Protein AF-A0A811Q1A0-F1 (afdb_monomer_lite)

Secondary structure (DSSP, 8-state):
---TT-EEEEEEEEEEEEEEEEETTEEEEEEEEEEEEEEEE-TT--THHHHHHHHH--HHHHHHHTTT--SHHHHHHHHHHHHHHHHHT-SSGGGSPPHHHHHHHHTTPPP-

InterPro domains:
  IPR011009 Protein kinase-like domain superfamily [SSF56112] (2-55)

Structure (mmCIF, N/CA/C/O backbone):
data_AF-A0A811Q1A0-F1
#
_entry.id   AF-A0A811Q1A0-F1
#
loop_
_atom_site.group_PDB
_atom_site.id
_atom_site.type_symbol
_atom_site.label_atom_id
_atom_site.label_alt_id
_atom_site.label_comp_id
_atom_site.label_asym_id
_atom_site.label_entity_id
_atom_site.label_seq_id
_atom_site.pdbx_PDB_ins_code
_atom_site.Cartn_x
_atom_site.Cartn_y
_atom_site.Cartn_z
_atom_site.occupancy
_atom_site.B_iso_or_equiv
_atom_site.auth_seq_id
_atom_site.auth_comp_id
_atom_site.auth_asym_id
_atom_site.auth_atom_id
_atom_site.pdbx_PDB_model_num
ATOM 1 N N . MET A 1 1 ? -10.876 -6.154 13.889 1.00 49.44 1 MET A N 1
ATOM 2 C 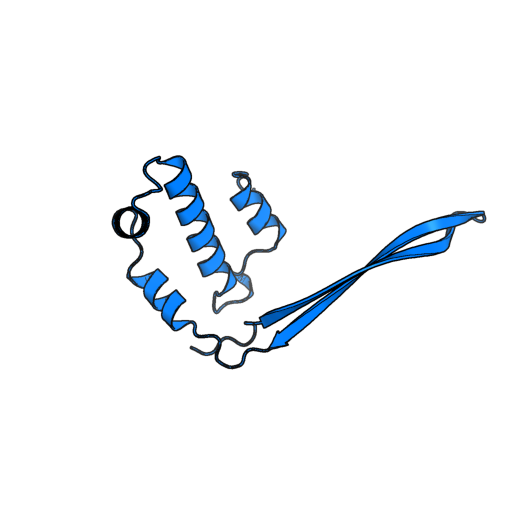CA . MET A 1 1 ? -11.517 -6.450 12.578 1.00 49.44 1 MET A CA 1
ATOM 3 C C . MET A 1 1 ? -10.791 -7.628 11.924 1.00 49.44 1 MET A C 1
ATOM 5 O O . MET A 1 1 ? -9.570 -7.613 11.930 1.00 49.44 1 MET A O 1
ATOM 9 N N . GLN A 1 2 ? -11.495 -8.633 11.384 1.00 52.38 2 GLN A N 1
ATOM 10 C CA . GLN A 1 2 ? -10.904 -9.719 10.575 1.00 52.38 2 GLN A CA 1
ATOM 11 C C . GLN A 1 2 ? -10.980 -9.334 9.091 1.00 52.38 2 GLN A C 1
ATOM 13 O O . GLN A 1 2 ? -12.069 -9.054 8.595 1.00 52.38 2 GLN A O 1
ATOM 18 N N . HIS A 1 3 ? -9.854 -9.305 8.379 1.00 56.78 3 HIS A N 1
ATOM 19 C CA . HIS A 1 3 ? -9.817 -8.926 6.963 1.00 56.78 3 HIS A CA 1
ATOM 20 C C . HIS A 1 3 ? -9.532 -10.146 6.086 1.00 56.78 3 HIS A C 1
ATOM 22 O O . HIS A 1 3 ? -8.492 -10.785 6.221 1.00 56.78 3 HIS A O 1
ATOM 28 N N . GLN A 1 4 ? -10.456 -10.455 5.172 1.00 54.88 4 GLN A N 1
ATOM 29 C CA . GLN A 1 4 ? -10.482 -11.700 4.385 1.00 54.88 4 GLN A CA 1
ATOM 30 C C . GLN A 1 4 ? -9.361 -11.848 3.341 1.00 54.88 4 GLN A C 1
ATOM 32 O O . GLN A 1 4 ? -9.312 -12.845 2.637 1.00 54.88 4 GLN A O 1
ATOM 37 N N . ASN A 1 5 ? -8.455 -10.876 3.232 1.00 61.06 5 ASN A N 1
ATOM 38 C CA . ASN A 1 5 ? -7.412 -10.861 2.200 1.00 61.06 5 ASN A CA 1
ATOM 39 C C . ASN A 1 5 ? -5.994 -10.753 2.776 1.00 61.06 5 ASN A C 1
ATOM 41 O O . ASN A 1 5 ? -5.077 -10.339 2.072 1.00 61.06 5 ASN A O 1
ATOM 45 N N . ILE A 1 6 ? -5.803 -11.072 4.061 1.00 67.00 6 ILE A N 1
ATOM 46 C CA . ILE A 1 6 ? -4.457 -11.163 4.634 1.00 67.00 6 ILE A CA 1
ATOM 47 C C . ILE A 1 6 ? -3.915 -12.558 4.335 1.00 67.00 6 ILE A C 1
ATOM 49 O O . ILE A 1 6 ? -4.401 -13.565 4.854 1.00 67.00 6 ILE A O 1
ATOM 53 N N . VAL A 1 7 ? -2.904 -12.595 3.478 1.00 71.56 7 VAL A N 1
ATOM 54 C CA . VAL A 1 7 ? -2.219 -13.818 3.075 1.00 71.56 7 VAL A CA 1
ATOM 55 C C . VAL A 1 7 ? -0.740 -13.723 3.425 1.00 71.56 7 VAL A C 1
ATOM 57 O O . VAL A 1 7 ? -0.130 -12.659 3.315 1.00 71.56 7 VAL A O 1
ATOM 60 N N . ARG A 1 8 ? -0.153 -14.837 3.857 1.00 70.00 8 ARG A N 1
ATOM 61 C CA . ARG A 1 8 ? 1.283 -14.962 4.116 1.00 70.00 8 ARG A CA 1
ATOM 62 C C . ARG A 1 8 ? 1.924 -15.687 2.943 1.00 70.00 8 ARG A C 1
ATOM 64 O O . ARG A 1 8 ? 1.511 -16.797 2.622 1.00 70.00 8 ARG A O 1
ATOM 71 N N . LEU A 1 9 ? 2.927 -15.083 2.304 1.00 80.19 9 LEU A N 1
ATOM 72 C CA . LEU A 1 9 ? 3.711 -15.771 1.276 1.00 80.19 9 LEU A CA 1
ATOM 73 C C . LEU A 1 9 ? 4.519 -16.889 1.945 1.00 80.19 9 LEU A C 1
ATOM 75 O O . LEU A 1 9 ? 5.358 -16.624 2.804 1.00 80.19 9 LEU A O 1
ATOM 79 N N . LEU A 1 10 ? 4.242 -18.131 1.566 1.00 83.50 10 LEU A N 1
ATOM 80 C CA . LEU A 1 10 ? 4.948 -19.313 2.053 1.00 83.50 10 LEU A CA 1
ATOM 81 C C . LEU A 1 10 ? 6.098 -19.717 1.133 1.00 83.50 10 LEU A C 1
ATOM 83 O O . LEU A 1 10 ? 7.079 -20.294 1.594 1.00 83.50 10 LEU A O 1
ATOM 87 N N . GLY A 1 11 ? 5.977 -19.435 -0.162 1.00 83.12 11 GLY A N 1
ATOM 88 C CA . GLY A 1 11 ? 6.984 -19.830 -1.133 1.00 83.12 11 GLY A CA 1
ATOM 89 C C . GLY A 1 11 ? 6.789 -19.178 -2.491 1.00 83.12 11 GLY A C 1
ATOM 90 O O . GLY A 1 11 ? 5.694 -18.749 -2.856 1.00 83.12 11 GLY A O 1
ATOM 91 N N . TYR A 1 12 ? 7.886 -19.125 -3.235 1.00 89.62 12 TYR A N 1
ATOM 92 C CA . TYR A 1 12 ? 7.962 -18.613 -4.593 1.00 89.62 12 TYR A CA 1
ATOM 93 C C . TYR A 1 12 ? 8.671 -19.655 -5.450 1.00 89.62 12 TYR A C 1
ATOM 95 O O . TYR A 1 12 ? 9.775 -20.088 -5.117 1.00 89.62 12 TYR A O 1
ATOM 103 N N . CYS A 1 13 ? 8.023 -20.067 -6.533 1.00 85.69 13 CYS A N 1
ATOM 104 C CA . CYS A 1 13 ? 8.620 -20.907 -7.558 1.00 85.69 13 CYS A CA 1
ATOM 105 C C . CYS A 1 13 ? 8.736 -20.083 -8.839 1.00 85.69 13 CYS A C 1
ATOM 107 O O . CYS A 1 13 ? 7.770 -19.439 -9.249 1.00 85.69 13 CYS A O 1
ATOM 109 N N . HIS A 1 14 ? 9.921 -20.103 -9.440 1.00 90.06 14 HIS A N 1
ATOM 110 C CA . HIS A 1 14 ? 10.221 -19.412 -10.685 1.00 90.06 14 HIS A CA 1
ATOM 111 C C . HIS A 1 14 ? 10.989 -20.353 -11.590 1.00 90.06 14 HIS A C 1
ATOM 113 O O . HIS A 1 14 ? 12.177 -20.609 -11.367 1.00 90.06 14 HIS A O 1
ATOM 119 N N . GLU A 1 15 ? 10.303 -20.864 -12.603 1.00 87.38 15 GLU A N 1
ATOM 120 C CA . GLU A 1 15 ? 10.876 -21.827 -13.527 1.00 87.38 15 GLU A CA 1
ATOM 121 C C . GLU A 1 15 ? 10.841 -21.272 -14.956 1.00 87.38 15 GLU A C 1
ATOM 123 O O . GLU A 1 15 ? 9.774 -21.166 -15.568 1.00 87.38 15 GLU A O 1
ATOM 128 N N . PRO A 1 16 ? 12.003 -20.876 -15.505 1.00 87.50 16 PRO A N 1
ATOM 129 C CA . PRO A 1 16 ? 12.109 -20.546 -16.914 1.00 87.50 16 PRO A CA 1
ATOM 130 C C . PRO A 1 16 ? 12.080 -21.834 -17.748 1.00 87.50 16 PRO A C 1
ATOM 132 O O . PRO A 1 16 ? 12.896 -22.737 -17.560 1.00 87.50 16 PRO A O 1
ATOM 135 N N . GLN A 1 17 ? 11.158 -21.904 -18.702 1.00 88.69 17 GLN A N 1
ATOM 136 C CA . GLN A 1 17 ? 10.981 -23.028 -19.616 1.00 88.69 17 GLN A CA 1
ATOM 137 C C . GLN A 1 17 ? 11.158 -22.577 -21.064 1.00 88.69 17 GLN A C 1
ATOM 139 O O . GLN A 1 17 ? 10.650 -21.537 -21.471 1.00 88.69 17 GLN A O 1
ATOM 144 N N . LYS A 1 18 ? 11.806 -23.399 -21.889 1.00 92.69 18 LYS A N 1
ATOM 145 C CA . LYS A 1 18 ? 11.866 -23.168 -23.338 1.00 92.69 18 LYS A CA 1
ATOM 146 C C . LYS A 1 18 ? 10.639 -23.774 -24.003 1.00 92.69 18 LYS A C 1
ATOM 148 O O . LYS A 1 18 ? 10.466 -24.991 -23.961 1.00 92.69 18 LYS A O 1
ATOM 153 N N . LYS A 1 19 ? 9.808 -22.950 -24.642 1.00 92.44 19 LYS A N 1
ATOM 154 C CA . LYS A 1 19 ? 8.644 -23.408 -25.417 1.00 92.44 19 LYS A CA 1
ATOM 155 C C . LYS A 1 19 ? 8.824 -23.078 -26.894 1.00 92.44 19 LYS A C 1
ATOM 157 O O . LYS A 1 19 ? 9.337 -22.020 -27.249 1.00 92.44 19 LYS A O 1
ATOM 162 N N . VAL A 1 20 ? 8.399 -23.998 -27.756 1.00 94.75 20 VAL A N 1
ATOM 163 C CA . VAL A 1 20 ? 8.285 -23.750 -29.197 1.00 94.75 20 VAL A CA 1
ATOM 164 C C . VAL A 1 20 ? 6.905 -23.156 -29.450 1.00 94.75 20 VAL A C 1
ATOM 166 O O . VAL A 1 20 ? 5.904 -23.794 -29.130 1.00 94.75 20 VAL A O 1
ATOM 169 N N . ILE A 1 21 ? 6.847 -21.951 -30.012 1.00 93.75 21 ILE A N 1
ATOM 170 C CA . ILE A 1 21 ? 5.589 -21.283 -30.366 1.00 93.75 21 ILE A CA 1
ATOM 171 C C . ILE A 1 21 ? 5.557 -20.965 -31.860 1.00 93.75 21 ILE A C 1
ATOM 173 O O . ILE A 1 21 ? 6.593 -20.684 -32.466 1.00 93.75 21 ILE A O 1
ATOM 177 N N . GLU A 1 22 ? 4.369 -21.012 -32.461 1.00 95.62 22 GLU A N 1
ATOM 178 C CA . GLU A 1 22 ? 4.171 -20.547 -33.832 1.00 95.62 22 GLU A CA 1
ATOM 179 C C . GLU A 1 22 ? 3.970 -19.026 -33.841 1.00 95.62 22 GLU A C 1
ATOM 181 O O . GLU A 1 22 ? 3.108 -18.490 -33.143 1.00 95.62 22 GLU A O 1
ATOM 186 N N . HIS A 1 23 ? 4.755 -18.325 -34.653 1.00 91.62 23 HIS A N 1
ATOM 187 C CA . HIS A 1 23 ? 4.605 -16.902 -34.901 1.00 91.62 23 HIS A CA 1
ATOM 188 C C . HIS A 1 23 ? 4.744 -16.620 -36.399 1.00 91.62 23 HIS A C 1
ATOM 190 O O . HIS A 1 23 ? 5.825 -16.748 -36.979 1.00 91.62 23 HIS A O 1
ATOM 196 N N . SER A 1 24 ? 3.639 -16.217 -37.034 1.00 91.12 24 SER A N 1
ATOM 197 C CA . SER A 1 24 ? 3.580 -15.913 -38.473 1.00 91.12 24 SER A CA 1
ATOM 198 C C . SER A 1 24 ? 4.045 -17.081 -39.363 1.00 91.12 24 SER A C 1
ATOM 200 O O . SER A 1 24 ? 4.886 -16.895 -40.245 1.00 91.12 24 SER A O 1
ATOM 202 N N . GLY A 1 25 ? 3.559 -18.300 -39.092 1.00 92.94 25 GLY A N 1
ATOM 203 C CA . GLY A 1 25 ? 3.908 -19.508 -39.852 1.00 92.94 25 GLY A CA 1
ATOM 204 C C . GLY A 1 25 ? 5.332 -20.033 -39.630 1.00 92.94 25 GLY A C 1
ATOM 205 O O . GLY A 1 25 ? 5.768 -20.942 -40.334 1.00 92.94 25 GLY A O 1
ATOM 206 N N . ARG A 1 26 ? 6.083 -19.469 -38.673 1.00 93.06 26 ARG A N 1
ATOM 207 C CA . ARG A 1 26 ? 7.418 -19.937 -38.270 1.00 93.06 26 ARG A CA 1
ATOM 208 C C . ARG A 1 26 ? 7.400 -20.403 -36.820 1.00 93.06 26 ARG A C 1
ATOM 210 O O . ARG A 1 26 ? 6.785 -19.759 -35.976 1.00 93.06 26 ARG A O 1
ATOM 217 N N . TYR A 1 27 ? 8.123 -21.479 -36.524 1.00 95.38 27 TYR A N 1
ATOM 218 C CA . TYR A 1 27 ? 8.312 -21.961 -35.157 1.00 95.38 27 TYR A CA 1
ATOM 219 C C . TYR A 1 27 ? 9.558 -21.324 -34.541 1.00 95.38 27 TYR A C 1
ATOM 221 O O . TYR A 1 27 ? 10.653 -21.441 -35.093 1.00 95.38 27 TYR A O 1
ATOM 229 N N . ILE A 1 28 ? 9.389 -20.648 -33.406 1.00 95.31 28 ILE A N 1
ATOM 230 C CA . ILE A 1 28 ? 10.473 -20.010 -32.650 1.00 95.31 28 ILE A CA 1
ATOM 231 C C . ILE A 1 28 ? 10.544 -20.589 -31.237 1.00 95.31 28 ILE A C 1
ATOM 233 O O . ILE A 1 28 ? 9.522 -20.954 -30.658 1.00 95.31 28 ILE A O 1
ATOM 237 N N . ILE A 1 29 ? 11.755 -20.679 -30.686 1.00 94.19 29 ILE A N 1
ATOM 238 C CA . ILE A 1 29 ? 11.978 -21.064 -29.288 1.00 94.19 29 ILE A CA 1
ATOM 239 C C . ILE A 1 29 ? 11.970 -19.787 -28.457 1.00 94.19 29 ILE A C 1
ATOM 241 O O . ILE A 1 29 ? 12.748 -18.873 -28.732 1.00 94.19 29 ILE A O 1
ATOM 245 N N . VAL A 1 30 ? 11.110 -19.737 -27.448 1.00 93.44 30 VAL A N 1
ATOM 246 C CA . VAL A 1 30 ? 11.028 -18.625 -26.501 1.00 93.44 30 VAL A CA 1
ATOM 247 C C . VAL A 1 30 ? 11.221 -19.132 -25.079 1.00 93.44 30 VAL A C 1
ATOM 249 O O . VAL A 1 30 ? 10.772 -20.229 -24.737 1.00 93.44 30 VAL A O 1
ATOM 252 N N . ASP A 1 31 ? 11.879 -18.325 -24.254 1.00 92.25 31 ASP A N 1
ATOM 253 C CA . ASP A 1 31 ? 11.916 -18.539 -22.813 1.00 92.25 31 ASP A CA 1
ATOM 254 C C . ASP A 1 31 ? 10.601 -18.014 -22.221 1.00 92.25 31 ASP A C 1
ATOM 256 O O . ASP A 1 31 ? 10.303 -16.819 -22.265 1.00 92.25 31 ASP A O 1
ATOM 260 N N . VAL A 1 32 ? 9.783 -18.925 -21.708 1.00 88.50 32 VAL A N 1
ATOM 261 C CA . VAL A 1 32 ? 8.549 -18.629 -20.983 1.00 88.50 32 VAL A CA 1
ATOM 262 C C . VAL A 1 32 ? 8.837 -18.790 -19.505 1.00 88.50 32 VAL A C 1
ATOM 264 O O . VAL A 1 32 ? 9.276 -19.847 -19.061 1.00 88.50 32 VAL A O 1
ATOM 267 N N . VAL A 1 33 ? 8.583 -17.738 -18.739 1.00 88.31 33 VAL A N 1
ATOM 268 C CA . VAL A 1 33 ? 8.704 -17.780 -17.285 1.00 88.31 33 VAL A CA 1
ATOM 269 C C . VAL A 1 33 ? 7.344 -18.131 -16.702 1.00 88.31 33 VAL A C 1
ATOM 271 O O . VAL A 1 33 ? 6.384 -17.377 -16.873 1.00 88.31 33 VAL A O 1
ATOM 274 N N . GLU A 1 34 ? 7.266 -19.262 -16.008 1.00 84.38 34 GLU A N 1
ATOM 275 C CA . GLU A 1 34 ? 6.121 -19.595 -15.165 1.00 84.38 34 GLU A CA 1
ATOM 276 C C . GLU A 1 34 ? 6.494 -19.328 -13.704 1.00 84.38 34 GLU A C 1
ATOM 278 O O . GLU A 1 34 ? 7.447 -19.896 -13.163 1.00 84.38 34 GLU A O 1
ATOM 283 N N . SER A 1 35 ? 5.741 -18.427 -13.074 1.00 88.31 35 SER A N 1
ATOM 284 C CA . SER A 1 35 ? 5.920 -18.060 -11.671 1.00 88.31 35 SER A CA 1
ATOM 285 C C . SER A 1 35 ? 4.695 -18.489 -10.876 1.00 88.31 35 SER A C 1
ATOM 287 O O . SER A 1 35 ? 3.578 -18.067 -11.175 1.00 88.31 35 SER A O 1
ATOM 289 N N . MET A 1 36 ? 4.906 -19.298 -9.839 1.00 85.19 36 MET A N 1
ATOM 290 C CA . MET A 1 36 ? 3.869 -19.670 -8.878 1.00 85.19 36 MET A CA 1
ATOM 291 C C . MET A 1 36 ? 4.169 -19.043 -7.521 1.00 85.19 36 MET A C 1
ATOM 293 O O . MET A 1 36 ? 5.273 -19.161 -6.983 1.00 85.19 36 MET A O 1
ATOM 297 N N . LEU A 1 37 ? 3.157 -18.391 -6.956 1.00 86.19 37 LEU A N 1
ATOM 298 C CA . LEU A 1 37 ? 3.199 -17.826 -5.615 1.00 86.19 37 LEU A CA 1
ATOM 299 C C . LEU A 1 37 ? 2.325 -18.692 -4.710 1.00 86.19 37 LEU A C 1
ATOM 301 O O . LEU A 1 37 ? 1.135 -18.870 -4.971 1.00 86.19 37 LEU A O 1
ATOM 305 N N . TYR A 1 38 ? 2.931 -19.254 -3.666 1.00 84.38 38 TYR A N 1
ATOM 306 C CA . TYR A 1 38 ? 2.238 -20.095 -2.699 1.00 84.38 38 TYR A CA 1
ATOM 307 C C . TYR A 1 38 ? 1.933 -19.278 -1.448 1.00 84.38 38 TYR A C 1
ATOM 309 O O . TYR A 1 38 ? 2.845 -18.799 -0.769 1.00 84.38 38 TYR A O 1
ATOM 317 N N . TYR A 1 39 ? 0.646 -19.112 -1.153 1.00 83.25 39 TYR A N 1
ATOM 318 C CA . TYR A 1 39 ? 0.164 -18.301 -0.044 1.00 83.25 39 TYR A CA 1
ATOM 319 C C . TYR A 1 39 ? -0.618 -19.140 0.961 1.00 83.25 39 TYR A C 1
ATOM 321 O O . TYR A 1 39 ? -1.410 -20.001 0.588 1.00 83.25 39 TYR A O 1
ATOM 329 N N . GLU A 1 40 ? -0.452 -18.824 2.238 1.00 79.75 40 GLU A N 1
ATOM 330 C CA . GLU A 1 40 ? -1.351 -19.258 3.298 1.00 79.75 40 GLU A CA 1
ATOM 331 C C . GLU A 1 40 ? -2.374 -18.163 3.567 1.00 79.75 40 GLU A C 1
ATOM 333 O O . GLU A 1 40 ? -2.015 -17.004 3.800 1.00 79.75 40 GLU A O 1
ATOM 338 N N . TYR A 1 41 ? -3.651 -18.534 3.567 1.00 69.19 41 TYR A N 1
ATOM 339 C CA . TYR A 1 41 ? -4.680 -17.671 4.118 1.00 69.19 41 TYR A CA 1
ATOM 340 C C . TYR A 1 41 ? -4.512 -17.615 5.634 1.00 69.19 41 TYR A C 1
ATOM 342 O O . TYR A 1 41 ? -4.501 -18.658 6.285 1.00 69.19 41 TYR A O 1
ATOM 350 N N . VAL A 1 42 ? -4.389 -16.410 6.192 1.00 66.31 42 VAL A N 1
ATOM 351 C CA . VAL A 1 42 ? -4.220 -16.216 7.634 1.00 66.31 42 VAL A CA 1
ATOM 352 C C . VAL A 1 42 ? -5.539 -15.693 8.206 1.00 66.31 42 VAL A C 1
A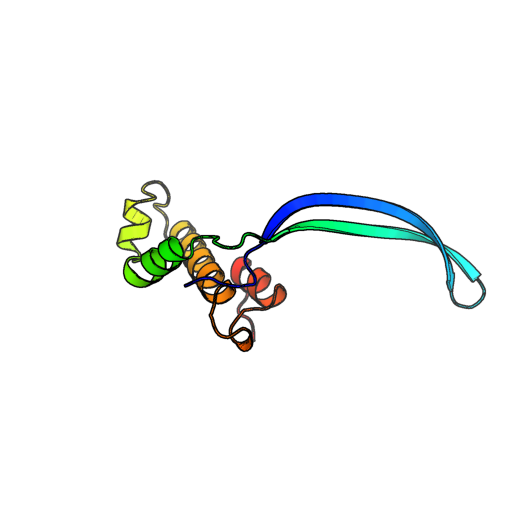TOM 354 O O . VAL A 1 42 ? -5.694 -14.478 8.387 1.00 66.31 42 VAL A O 1
ATOM 357 N N . PRO A 1 43 ? -6.519 -16.574 8.497 1.00 51.31 43 PRO A N 1
ATOM 358 C CA . PRO A 1 43 ? -7.698 -16.161 9.233 1.00 51.31 43 PRO A CA 1
ATOM 359 C C . PRO A 1 43 ? -7.200 -15.706 10.608 1.00 51.31 43 PRO A C 1
ATOM 361 O O . PRO A 1 43 ? -6.658 -16.511 11.359 1.00 51.31 43 PRO A O 1
ATOM 364 N N . ASN A 1 44 ? -7.346 -14.414 10.917 1.00 53.34 44 ASN A N 1
ATOM 365 C CA . ASN A 1 44 ? -6.827 -13.728 12.118 1.00 53.34 44 ASN A CA 1
ATOM 366 C C . ASN A 1 44 ? -5.415 -13.126 12.036 1.00 53.34 44 ASN A C 1
ATOM 368 O O . ASN A 1 44 ? -4.822 -12.862 13.082 1.00 53.34 44 ASN A O 1
ATOM 372 N N . GLY A 1 45 ? -4.883 -12.824 10.847 1.00 56.25 45 GLY A N 1
ATOM 373 C CA . GLY A 1 45 ? -3.799 -11.836 10.762 1.00 56.25 45 GLY A CA 1
ATOM 374 C C . GLY A 1 45 ? -4.215 -10.562 11.514 1.00 56.25 45 GLY A C 1
ATOM 375 O O . GLY A 1 45 ? -5.258 -9.984 11.202 1.00 56.25 45 GLY A O 1
ATOM 376 N N . ASN A 1 46 ? -3.483 -10.185 12.568 1.00 58.44 46 ASN A N 1
ATOM 377 C CA . ASN A 1 46 ? -3.966 -9.161 13.489 1.00 58.44 46 ASN A CA 1
ATOM 378 C C . ASN A 1 46 ? -3.827 -7.754 12.884 1.00 58.44 46 ASN A C 1
ATOM 380 O O . ASN A 1 46 ? -2.720 -7.232 12.767 1.00 58.44 46 ASN A O 1
ATOM 384 N N . LEU A 1 47 ? -4.960 -7.135 12.543 1.00 58.78 47 LEU A N 1
ATOM 385 C CA . LEU A 1 47 ? -5.039 -5.729 12.144 1.00 58.78 47 LEU A CA 1
ATOM 386 C C . LEU A 1 47 ? -4.946 -4.750 13.329 1.00 58.78 47 LEU A C 1
ATOM 388 O O . LEU A 1 47 ? -4.863 -3.553 13.093 1.00 58.78 47 LEU A O 1
ATOM 392 N N . ASP A 1 48 ? -4.968 -5.189 14.587 1.00 62.94 48 ASP A N 1
ATOM 393 C CA . ASP A 1 48 ? -4.879 -4.300 15.761 1.00 62.94 48 ASP A CA 1
ATOM 394 C C . ASP A 1 48 ? -3.584 -3.483 15.766 1.00 62.94 48 ASP A C 1
ATOM 396 O O . ASP A 1 48 ? -3.576 -2.338 16.214 1.00 62.94 48 ASP A O 1
ATOM 400 N N . SER A 1 49 ? -2.502 -4.018 15.190 1.00 62.91 49 SER A N 1
ATOM 401 C CA . SER A 1 49 ? -1.278 -3.250 14.939 1.00 62.91 49 SER A CA 1
ATOM 402 C C . SER A 1 49 ? -1.507 -2.132 13.919 1.00 62.91 49 SER A C 1
ATOM 404 O O . SER A 1 49 ? -0.994 -1.037 14.099 1.00 62.91 49 SER A O 1
ATOM 406 N N . ILE A 1 50 ? -2.326 -2.364 12.894 1.00 65.06 50 ILE A N 1
ATOM 407 C CA . ILE A 1 50 ? -2.735 -1.365 11.898 1.00 65.06 50 ILE A CA 1
ATOM 408 C C . ILE A 1 50 ? -3.669 -0.313 12.504 1.00 65.06 50 ILE A C 1
ATOM 410 O O . ILE A 1 50 ? -3.529 0.862 12.173 1.00 65.06 50 ILE A O 1
ATOM 414 N N . PHE A 1 51 ? -4.581 -0.692 13.407 1.00 64.06 51 PHE A N 1
ATOM 415 C CA . PHE A 1 51 ? -5.387 0.275 14.168 1.00 64.06 51 PHE A CA 1
ATOM 416 C C . PHE A 1 51 ? -4.509 1.132 15.073 1.00 64.06 51 PHE A C 1
ATOM 418 O O . PHE A 1 51 ? -4.622 2.353 15.043 1.00 64.06 51 PHE A O 1
ATOM 425 N N . SER A 1 52 ? -3.579 0.498 15.790 1.00 68.56 52 SER A N 1
ATOM 426 C CA . SER A 1 52 ? -2.599 1.197 16.624 1.00 68.56 52 SER A CA 1
ATOM 427 C C . SER A 1 52 ? -1.778 2.171 15.781 1.00 68.56 52 SER A C 1
ATOM 429 O O . SER A 1 52 ? -1.693 3.343 16.117 1.00 68.56 52 SER A O 1
ATOM 431 N N . VAL A 1 53 ? -1.262 1.729 14.627 1.00 70.31 53 VAL A N 1
ATOM 432 C CA . VAL A 1 53 ? -0.578 2.610 13.674 1.00 70.31 53 VAL A CA 1
ATOM 433 C C . VAL A 1 53 ? -1.491 3.767 13.275 1.00 70.31 53 VAL A C 1
ATOM 435 O O . VAL A 1 53 ? -1.066 4.898 13.428 1.00 70.31 53 VAL A O 1
ATOM 438 N N . ARG A 1 54 ? -2.745 3.529 12.861 1.00 71.81 54 ARG A N 1
ATOM 439 C CA . ARG A 1 54 ? -3.706 4.586 12.480 1.00 71.81 54 ARG A CA 1
ATOM 440 C C . ARG A 1 54 ? -3.928 5.645 13.561 1.00 71.81 54 ARG A C 1
ATOM 442 O O . ARG A 1 54 ? -4.091 6.810 13.211 1.00 71.81 54 ARG A O 1
ATOM 449 N N . GLU A 1 55 ? -3.972 5.245 14.826 1.00 73.75 55 GLU A N 1
ATOM 450 C CA . GLU A 1 55 ? -4.285 6.139 15.945 1.00 73.75 55 GLU A CA 1
ATOM 451 C C . GLU A 1 55 ? -3.052 6.832 16.540 1.00 73.75 55 GLU A C 1
ATOM 453 O O . GLU A 1 55 ? -3.182 7.939 17.059 1.00 73.75 55 GLU A O 1
ATOM 458 N N . THR A 1 56 ? -1.864 6.218 16.477 1.00 72.56 56 THR A N 1
ATOM 459 C CA . THR A 1 56 ? -0.705 6.668 17.274 1.00 72.56 56 THR A CA 1
ATOM 460 C C . THR A 1 56 ? 0.515 7.108 16.471 1.00 72.56 56 THR A C 1
ATOM 462 O O . THR A 1 56 ? 1.503 7.531 17.073 1.00 72.56 56 THR A O 1
ATOM 465 N N . TRP A 1 57 ? 0.513 6.978 15.144 1.00 75.00 57 TRP A N 1
ATOM 466 C CA . TRP A 1 57 ? 1.681 7.333 14.338 1.00 75.00 57 TRP A CA 1
ATOM 467 C C . TRP A 1 57 ? 1.780 8.850 14.091 1.00 75.00 57 TRP A C 1
ATOM 469 O O . TRP A 1 57 ? 0.900 9.465 13.494 1.00 75.00 57 TRP A O 1
ATOM 479 N N . THR A 1 58 ? 2.877 9.454 14.548 1.00 77.81 58 THR A N 1
ATOM 480 C CA . THR A 1 58 ? 3.289 10.827 14.215 1.00 77.81 58 THR A CA 1
ATOM 481 C C . THR A 1 58 ? 4.754 10.829 13.792 1.00 77.81 58 THR A C 1
ATOM 483 O O . THR A 1 58 ? 5.475 9.861 14.059 1.00 77.81 58 THR A O 1
ATOM 486 N N . ASP A 1 59 ? 5.211 11.910 13.158 1.00 74.44 59 ASP A N 1
ATOM 487 C CA . ASP A 1 59 ? 6.617 12.065 12.771 1.00 74.44 59 ASP A CA 1
ATOM 488 C C . ASP A 1 59 ? 7.542 11.936 14.004 1.00 74.44 59 ASP A C 1
ATOM 490 O O . ASP A 1 59 ? 8.580 11.276 13.941 1.00 74.44 59 ASP A O 1
ATOM 494 N N . GLU A 1 60 ? 7.117 12.441 15.169 1.00 78.38 60 GLU A N 1
ATOM 495 C CA . GLU A 1 60 ? 7.835 12.294 16.442 1.00 78.38 60 GLU A CA 1
ATOM 496 C C . GLU A 1 60 ? 7.848 10.846 16.946 1.00 78.38 60 GLU A C 1
ATOM 498 O O . GLU A 1 60 ? 8.865 10.385 17.468 1.00 78.38 60 GLU A O 1
ATOM 503 N N . HIS A 1 61 ? 6.745 10.104 16.789 1.00 78.88 61 HIS A N 1
ATOM 504 C CA . HIS A 1 61 ? 6.686 8.691 17.176 1.00 78.88 61 HIS A CA 1
ATOM 505 C C . HIS A 1 61 ? 7.617 7.838 16.306 1.00 78.88 61 HIS A C 1
ATOM 507 O O . HIS A 1 61 ? 8.322 6.970 16.828 1.00 78.88 61 HIS A O 1
ATOM 513 N N . ILE A 1 62 ? 7.652 8.098 14.993 1.00 74.81 62 ILE A N 1
ATOM 514 C CA . ILE A 1 62 ? 8.560 7.412 14.066 1.00 74.81 62 ILE A CA 1
ATOM 515 C C . ILE A 1 62 ? 10.008 7.751 14.422 1.00 74.81 62 ILE A C 1
ATOM 517 O O . ILE A 1 62 ? 10.806 6.834 14.611 1.00 74.81 62 ILE A O 1
ATOM 521 N N . ALA A 1 63 ? 10.336 9.034 14.596 1.00 74.12 63 ALA A N 1
ATOM 522 C CA . ALA A 1 63 ? 11.680 9.472 14.974 1.00 74.12 63 ALA A CA 1
ATOM 523 C C . ALA A 1 63 ? 12.122 8.899 16.335 1.00 74.12 63 ALA A C 1
ATOM 525 O O . ALA A 1 63 ? 13.280 8.523 16.510 1.00 74.12 63 ALA A O 1
ATOM 526 N N . SER A 1 64 ? 11.196 8.766 17.291 1.00 80.62 64 SER A N 1
ATOM 527 C CA . SER A 1 64 ? 11.458 8.163 18.602 1.00 80.62 64 SER A CA 1
ATOM 528 C C . SER A 1 64 ? 11.719 6.655 18.522 1.00 80.62 64 SER A C 1
ATOM 530 O O . SER A 1 64 ? 12.643 6.157 19.168 1.00 80.62 64 SER A O 1
ATOM 532 N N . LYS A 1 65 ? 10.929 5.914 17.734 1.00 75.75 65 LYS A N 1
ATOM 533 C CA . LYS A 1 65 ? 11.094 4.460 17.535 1.00 75.75 65 LYS A CA 1
ATOM 534 C C . LYS A 1 65 ? 12.290 4.116 16.657 1.00 75.75 65 LYS A C 1
ATOM 536 O O . LYS A 1 65 ? 12.887 3.054 16.822 1.00 75.75 65 LYS A O 1
ATOM 541 N N . HIS A 1 66 ? 12.631 5.013 15.743 1.00 72.50 66 HIS A N 1
ATOM 542 C CA . HIS A 1 66 ? 13.694 4.852 14.773 1.00 72.50 66 HIS A CA 1
ATOM 543 C C . HIS A 1 66 ? 14.698 5.992 14.915 1.00 72.50 66 HIS A C 1
ATOM 545 O O . HIS A 1 66 ? 14.932 6.756 13.985 1.00 72.50 66 HIS A O 1
ATOM 551 N N . SER A 1 67 ? 15.347 6.060 16.078 1.00 66.44 67 SER A N 1
ATOM 552 C CA . SER A 1 67 ? 16.359 7.073 16.402 1.00 66.44 67 SER A CA 1
ATOM 553 C C . SER A 1 67 ? 17.565 7.092 15.449 1.00 66.44 67 SER A C 1
ATOM 555 O O . SER A 1 67 ? 18.392 7.991 15.533 1.00 66.44 67 SER A O 1
ATOM 557 N N . ALA A 1 68 ? 17.691 6.089 14.572 1.00 67.81 68 ALA A N 1
ATOM 558 C CA . ALA A 1 68 ? 18.689 6.015 13.509 1.00 67.81 68 ALA A CA 1
ATOM 559 C C . ALA A 1 68 ? 18.261 6.710 12.196 1.00 67.81 68 ALA A C 1
ATOM 561 O O . ALA A 1 68 ? 19.125 7.006 11.376 1.00 67.81 68 ALA A O 1
ATOM 562 N N . LEU A 1 69 ? 16.967 6.992 11.986 1.00 62.00 69 LEU A N 1
ATOM 563 C CA . LEU A 1 69 ? 16.426 7.674 10.796 1.00 62.00 69 LEU A CA 1
ATOM 564 C C . LEU A 1 69 ? 16.466 9.200 10.991 1.00 62.00 69 LEU A C 1
ATOM 566 O O . LEU A 1 69 ? 15.437 9.871 10.993 1.00 62.00 69 LEU A O 1
ATOM 570 N N . LEU A 1 70 ? 17.661 9.736 11.245 1.00 62.69 70 LEU A N 1
ATOM 571 C CA . LEU A 1 70 ? 17.856 11.138 11.640 1.00 62.69 70 LEU A CA 1
ATOM 572 C C . LEU A 1 70 ? 17.728 12.135 10.481 1.00 62.69 70 LEU A C 1
ATOM 574 O O . LEU A 1 70 ? 17.646 13.338 10.731 1.00 62.69 70 LEU A O 1
ATOM 578 N N . ASP A 1 71 ? 17.727 11.673 9.231 1.00 73.69 71 ASP A N 1
ATOM 579 C CA . ASP A 1 71 ? 17.523 12.539 8.077 1.00 73.69 71 ASP A CA 1
ATOM 580 C C . ASP A 1 71 ? 16.062 12.518 7.601 1.00 73.69 71 ASP A C 1
ATOM 582 O O . ASP A 1 71 ? 15.355 11.509 7.661 1.00 73.69 71 ASP A O 1
ATOM 586 N N . ALA A 1 72 ? 15.606 13.670 7.109 1.00 72.38 72 ALA A N 1
ATOM 587 C CA . ALA A 1 72 ? 14.232 13.863 6.661 1.00 72.38 72 ALA A CA 1
ATOM 588 C C . ALA A 1 72 ? 13.832 12.940 5.492 1.00 72.38 72 ALA A C 1
ATOM 590 O O . ALA A 1 72 ? 12.644 12.666 5.325 1.00 72.38 72 ALA A O 1
ATOM 591 N N . GLY A 1 73 ? 14.795 12.447 4.700 1.00 78.69 73 GLY A N 1
ATOM 592 C CA . GLY A 1 73 ? 14.541 11.521 3.596 1.00 78.69 73 GLY A CA 1
ATOM 593 C C . GLY A 1 73 ? 14.109 10.151 4.108 1.00 78.69 73 GLY A C 1
ATOM 594 O O . GLY A 1 73 ? 13.024 9.678 3.775 1.00 78.69 73 GLY A O 1
ATOM 595 N N . SER A 1 74 ? 14.900 9.578 5.011 1.00 79.12 74 SER A N 1
ATOM 596 C CA . SER A 1 74 ? 14.596 8.315 5.691 1.00 79.12 74 SER A CA 1
ATOM 597 C C . SER A 1 74 ? 13.239 8.333 6.413 1.00 79.12 74 SER A C 1
ATOM 599 O O . SER A 1 74 ? 12.470 7.368 6.354 1.00 79.12 74 SER A O 1
ATOM 601 N N . LEU A 1 75 ? 12.904 9.449 7.073 1.00 80.12 75 LEU A N 1
ATOM 602 C CA . LEU A 1 75 ? 11.608 9.623 7.735 1.00 80.12 75 LEU A CA 1
ATOM 603 C C . LEU A 1 75 ? 10.447 9.631 6.726 1.00 80.12 75 LEU A C 1
ATOM 605 O O . LEU A 1 75 ? 9.414 8.993 6.950 1.00 80.12 75 LEU A O 1
ATOM 609 N N . GLN A 1 76 ? 10.632 10.312 5.593 1.00 82.31 76 GLN A N 1
ATOM 610 C CA . GLN A 1 76 ? 9.635 10.398 4.529 1.00 82.31 76 GLN A CA 1
ATOM 611 C C . GLN A 1 76 ? 9.394 9.045 3.844 1.00 82.31 76 GLN A C 1
ATOM 613 O O . GLN A 1 76 ? 8.250 8.726 3.504 1.00 82.31 76 GLN A O 1
ATOM 618 N N . GLU A 1 77 ? 10.430 8.227 3.663 1.00 84.81 77 GLU A N 1
ATOM 619 C CA . GLU A 1 77 ? 10.301 6.868 3.123 1.00 84.81 77 GLU A CA 1
ATOM 620 C C . GLU A 1 77 ? 9.477 5.973 4.053 1.00 84.81 77 GLU A C 1
ATOM 622 O O . GLU A 1 77 ? 8.527 5.320 3.613 1.00 84.81 77 GLU A O 1
ATOM 627 N N . VAL A 1 78 ? 9.768 5.997 5.359 1.00 83.56 78 VAL A N 1
ATOM 628 C CA . VAL A 1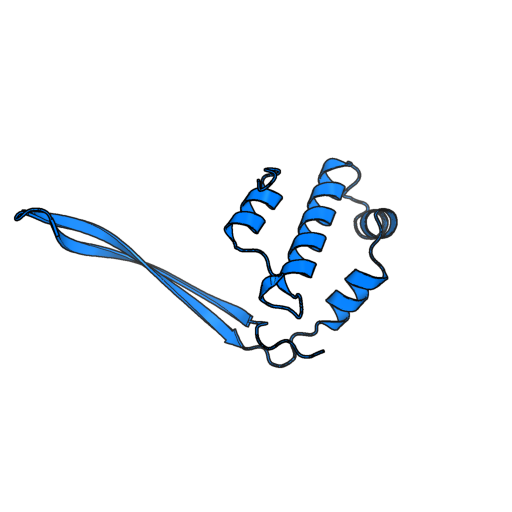 78 ? 8.997 5.229 6.349 1.00 83.56 78 VAL A CA 1
ATOM 629 C C . VAL A 1 78 ? 7.546 5.692 6.396 1.00 83.56 78 VAL A C 1
ATOM 631 O O . VAL A 1 78 ? 6.635 4.861 6.356 1.00 83.56 78 VAL A O 1
ATOM 634 N N . ARG A 1 79 ? 7.311 7.006 6.397 1.00 84.38 79 ARG A N 1
ATOM 635 C CA . ARG A 1 79 ? 5.965 7.580 6.308 1.00 84.38 79 ARG A CA 1
ATOM 636 C C . ARG A 1 79 ? 5.224 7.106 5.061 1.00 84.38 79 ARG A C 1
ATOM 638 O O . ARG A 1 79 ? 4.076 6.675 5.148 1.00 84.38 79 ARG A O 1
ATOM 645 N N . THR A 1 80 ? 5.896 7.113 3.915 1.00 88.00 80 THR A N 1
ATOM 646 C CA . THR A 1 80 ? 5.335 6.645 2.643 1.00 88.00 80 THR A CA 1
ATOM 647 C C . THR A 1 80 ? 4.941 5.169 2.712 1.00 88.00 80 THR A C 1
ATOM 649 O O . THR A 1 80 ? 3.823 4.816 2.328 1.00 88.00 80 THR A O 1
ATOM 652 N N . CYS A 1 81 ? 5.811 4.318 3.260 1.00 87.19 81 CYS A N 1
ATOM 653 C CA . CYS A 1 81 ? 5.542 2.895 3.467 1.00 87.19 81 CYS A CA 1
ATOM 654 C C . CYS A 1 81 ? 4.348 2.654 4.401 1.00 87.19 81 CYS A C 1
ATOM 656 O O . CYS A 1 81 ? 3.502 1.809 4.100 1.00 87.19 81 CYS A O 1
ATOM 658 N N . ILE A 1 82 ? 4.241 3.411 5.499 1.00 84.94 82 ILE A N 1
ATOM 659 C CA . ILE A 1 82 ? 3.108 3.319 6.430 1.00 84.94 82 ILE A CA 1
ATOM 660 C C . ILE A 1 82 ? 1.804 3.688 5.717 1.00 84.94 82 ILE A C 1
ATOM 662 O O . ILE A 1 82 ? 0.839 2.927 5.770 1.00 84.94 82 ILE A O 1
ATOM 666 N N . GLU A 1 83 ? 1.773 4.805 4.988 1.00 87.81 83 GLU A N 1
ATOM 667 C CA . GLU A 1 83 ? 0.584 5.228 4.241 1.00 87.81 83 GLU A CA 1
ATOM 668 C C . GLU A 1 83 ? 0.154 4.201 3.185 1.00 87.81 83 GLU A C 1
ATOM 670 O O . GLU A 1 83 ? -1.042 3.950 3.022 1.00 87.81 83 GLU A O 1
ATOM 675 N N . IL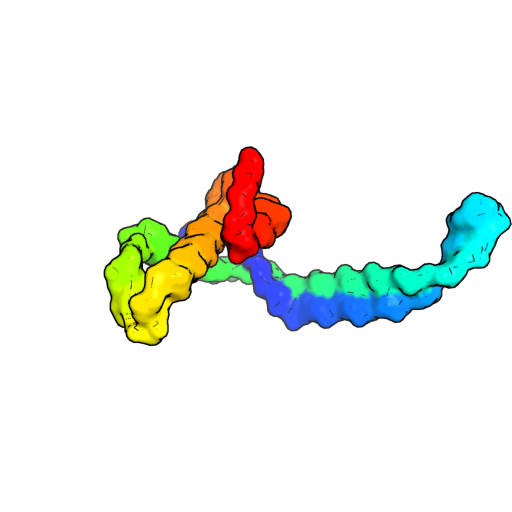E A 1 84 ? 1.110 3.604 2.466 1.00 90.62 84 ILE A N 1
ATOM 676 C CA . ILE A 1 84 ? 0.838 2.526 1.505 1.00 90.62 84 ILE A CA 1
ATOM 677 C C . ILE A 1 84 ? 0.232 1.324 2.230 1.00 90.62 84 ILE A C 1
ATOM 679 O O . ILE A 1 84 ? -0.843 0.863 1.846 1.00 90.62 84 ILE A O 1
ATOM 683 N N . GLY A 1 85 ? 0.882 0.855 3.299 1.00 86.06 85 GLY A N 1
ATOM 684 C CA . GLY A 1 85 ? 0.420 -0.285 4.088 1.00 86.06 85 GLY A CA 1
ATOM 685 C C . GLY A 1 85 ? -1.002 -0.091 4.613 1.00 86.06 85 GLY A C 1
ATOM 686 O O . GLY A 1 85 ? -1.830 -0.990 4.470 1.00 86.06 85 GLY A O 1
ATOM 687 N N . LEU A 1 86 ? -1.316 1.104 5.130 1.00 85.50 86 LEU A N 1
ATOM 688 C CA . LEU A 1 86 ? -2.655 1.467 5.602 1.00 85.50 86 LEU A CA 1
ATOM 689 C C . LEU A 1 86 ? -3.706 1.470 4.482 1.00 85.50 86 LEU A C 1
ATOM 691 O O . LEU A 1 86 ? -4.838 1.052 4.724 1.00 85.50 86 LEU A O 1
ATOM 695 N N . LYS A 1 87 ? -3.361 1.915 3.267 1.00 87.81 87 LYS A N 1
ATOM 696 C CA . LYS A 1 87 ? -4.287 1.864 2.123 1.00 87.81 87 LYS A CA 1
ATOM 697 C C . LYS A 1 87 ? -4.496 0.437 1.603 1.00 87.81 87 LYS A C 1
ATOM 699 O O . LYS A 1 87 ? -5.607 0.096 1.213 1.00 87.81 87 LYS A O 1
ATOM 704 N N . CYS A 1 88 ? -3.468 -0.414 1.619 1.00 86.88 88 CYS A N 1
ATOM 705 C CA . CYS A 1 88 ? -3.563 -1.809 1.161 1.00 86.88 88 CYS A CA 1
ATOM 706 C C . CYS A 1 88 ? -4.539 -2.659 1.986 1.00 86.88 88 CYS A C 1
ATOM 708 O O . CYS A 1 88 ? -5.081 -3.646 1.490 1.00 86.88 88 CYS A O 1
ATOM 710 N N . VAL A 1 89 ? -4.767 -2.274 3.239 1.00 80.38 89 VAL A N 1
ATOM 711 C CA . VAL A 1 89 ? -5.658 -2.961 4.184 1.00 80.38 89 VAL A CA 1
ATOM 712 C C . VAL A 1 89 ? -6.971 -2.210 4.403 1.00 80.38 89 VAL A C 1
ATOM 714 O O . VAL A 1 89 ? -7.685 -2.492 5.367 1.00 80.38 89 VAL A O 1
ATOM 717 N N . ASP A 1 90 ? -7.296 -1.247 3.532 1.00 83.12 90 ASP A N 1
ATOM 718 C CA . ASP A 1 90 ? -8.569 -0.540 3.623 1.00 83.12 90 ASP A CA 1
ATOM 719 C C . ASP A 1 90 ? -9.739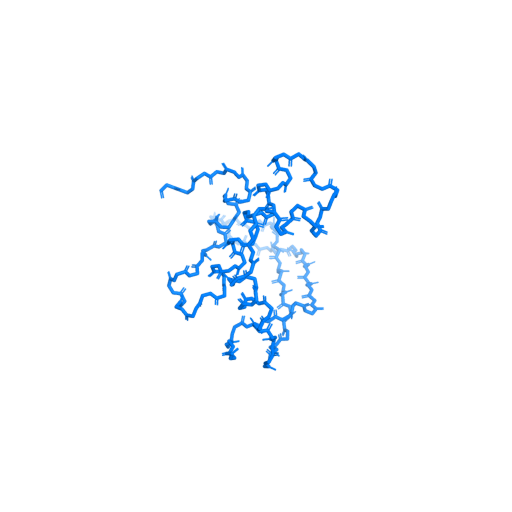 -1.525 3.483 1.00 83.12 90 ASP A C 1
ATOM 721 O O . ASP A 1 90 ? -9.715 -2.478 2.687 1.00 83.12 90 ASP A O 1
ATOM 725 N N . VAL A 1 91 ? -10.767 -1.285 4.300 1.00 80.31 91 VAL A N 1
ATOM 726 C CA . VAL A 1 91 ? -11.985 -2.096 4.344 1.00 80.31 91 VAL A CA 1
ATOM 727 C C . VAL A 1 91 ? -12.671 -2.083 2.979 1.00 80.31 91 VAL A C 1
ATOM 729 O O . VAL A 1 91 ? -13.144 -3.125 2.524 1.00 80.31 91 VAL A O 1
ATOM 732 N N . ASP A 1 92 ? -12.680 -0.932 2.306 1.00 81.69 92 ASP A N 1
ATOM 733 C CA . ASP A 1 92 ? -13.190 -0.802 0.947 1.00 81.69 92 ASP A CA 1
ATOM 734 C C . ASP A 1 92 ? -12.112 -1.215 -0.060 1.00 81.69 92 ASP A C 1
ATOM 736 O O . ASP A 1 92 ? -11.095 -0.543 -0.237 1.00 81.69 92 ASP A O 1
ATOM 740 N N . GLN A 1 93 ? -12.353 -2.324 -0.762 1.00 84.50 93 GLN A N 1
ATOM 741 C CA . GLN A 1 93 ? -11.422 -2.840 -1.766 1.00 84.50 93 GLN A CA 1
ATOM 742 C C . GLN A 1 93 ? -11.129 -1.848 -2.897 1.00 84.50 93 GLN A C 1
ATOM 744 O O . GLN A 1 93 ? -10.041 -1.897 -3.460 1.00 84.50 93 GLN A O 1
ATOM 749 N N . ASN A 1 94 ? -12.054 -0.934 -3.205 1.00 87.75 94 ASN A N 1
ATOM 750 C CA . ASN A 1 94 ? -11.875 0.044 -4.280 1.00 87.75 94 ASN A CA 1
ATOM 751 C C . ASN A 1 94 ? -10.939 1.192 -3.877 1.00 87.75 94 ASN A C 1
ATOM 753 O O . ASN A 1 94 ? -10.505 1.959 -4.729 1.00 87.75 94 ASN A O 1
ATOM 757 N N . LYS A 1 95 ? -10.634 1.325 -2.579 1.00 88.31 95 LYS A N 1
ATOM 758 C CA . LYS A 1 95 ? -9.673 2.306 -2.056 1.00 88.31 95 LYS A CA 1
ATOM 759 C C . LYS A 1 95 ? -8.259 1.747 -1.944 1.00 88.31 95 LYS A C 1
ATOM 761 O O . LYS A 1 95 ? -7.329 2.501 -1.646 1.00 88.31 95 LYS A O 1
ATOM 766 N N . ARG A 1 96 ? -8.094 0.437 -2.146 1.00 91.12 96 ARG A N 1
ATOM 767 C CA . ARG A 1 96 ? -6.786 -0.212 -2.120 1.00 91.12 96 ARG A CA 1
ATOM 768 C C . ARG A 1 96 ? -6.024 0.152 -3.395 1.00 91.12 96 ARG A C 1
ATOM 770 O O . ARG A 1 96 ? -6.612 0.106 -4.473 1.00 91.12 96 ARG A O 1
ATOM 777 N N . PRO A 1 97 ? -4.736 0.499 -3.289 1.00 93.50 97 PRO A N 1
ATOM 778 C CA . PRO A 1 97 ? -3.945 0.868 -4.446 1.00 93.50 97 PRO A CA 1
ATOM 779 C C . PRO A 1 97 ? -3.602 -0.373 -5.272 1.00 93.50 97 PRO A C 1
ATOM 781 O O . PRO A 1 97 ? -3.406 -1.473 -4.745 1.00 93.50 97 PRO A O 1
ATOM 784 N N . SER A 1 98 ? -3.478 -0.174 -6.575 1.00 92.62 98 SER A N 1
ATOM 785 C CA . SER A 1 98 ? -2.847 -1.125 -7.479 1.00 92.62 98 SER A CA 1
ATOM 786 C C . SER A 1 98 ? -1.344 -1.227 -7.203 1.00 92.62 98 SER A C 1
ATOM 788 O O . SER A 1 98 ? -0.716 -0.317 -6.659 1.00 92.62 98 SER A O 1
ATOM 790 N N . ILE A 1 99 ? -0.729 -2.329 -7.638 1.00 89.06 99 ILE 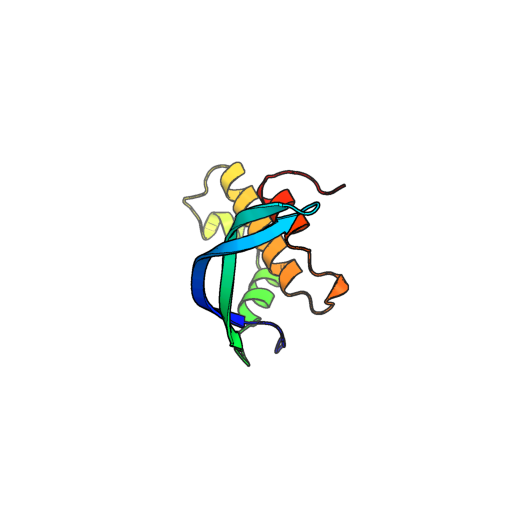A N 1
ATOM 791 C CA . ILE A 1 99 ? 0.724 -2.505 -7.518 1.00 89.06 99 ILE A CA 1
ATOM 792 C C . ILE A 1 99 ? 1.511 -1.411 -8.256 1.00 89.06 99 ILE A C 1
ATOM 794 O O . ILE A 1 99 ? 2.587 -1.030 -7.807 1.00 89.06 99 ILE A O 1
ATOM 798 N N . VAL A 1 100 ? 0.958 -0.875 -9.349 1.00 90.56 100 VAL A N 1
ATOM 799 C CA . VAL A 1 100 ? 1.568 0.221 -10.113 1.00 90.56 100 VAL A CA 1
ATOM 800 C C . VAL A 1 100 ? 1.635 1.483 -9.256 1.00 90.56 100 VAL A C 1
ATOM 802 O O . VAL A 1 100 ? 2.716 2.033 -9.076 1.00 90.56 100 VAL A O 1
ATOM 805 N N . GLU A 1 101 ? 0.524 1.876 -8.629 1.00 91.88 101 GLU A N 1
ATOM 806 C CA . GLU A 1 101 ? 0.481 3.048 -7.743 1.00 91.88 101 GLU A CA 1
ATOM 807 C C . GLU A 1 101 ? 1.393 2.889 -6.518 1.00 91.88 101 GLU A C 1
ATOM 809 O O . GLU A 1 101 ? 1.999 3.863 -6.069 1.00 91.88 101 GLU A O 1
ATOM 814 N N . ILE A 1 102 ? 1.519 1.669 -5.980 1.00 91.75 102 ILE A N 1
ATOM 815 C CA . ILE A 1 102 ? 2.455 1.367 -4.888 1.00 91.75 102 ILE A CA 1
ATOM 816 C C . ILE A 1 102 ? 3.897 1.611 -5.342 1.00 91.75 102 ILE A C 1
ATOM 818 O O . ILE A 1 102 ? 4.641 2.322 -4.667 1.00 91.75 102 ILE A O 1
ATOM 822 N N . VAL A 1 103 ? 4.292 1.030 -6.477 1.00 90.81 103 VAL A N 1
ATOM 823 C CA . VAL A 1 103 ? 5.656 1.133 -7.010 1.00 90.81 103 VAL A CA 1
ATOM 824 C C . VAL A 1 103 ? 5.990 2.572 -7.394 1.00 90.81 103 VAL A C 1
ATOM 826 O O . VAL A 1 103 ? 7.082 3.040 -7.080 1.00 90.81 103 VAL A O 1
ATOM 829 N N . ASP A 1 104 ? 5.068 3.297 -8.022 1.00 89.50 104 ASP A N 1
ATOM 830 C CA . ASP A 1 104 ? 5.273 4.705 -8.362 1.00 89.50 104 ASP A CA 1
ATOM 831 C C . ASP A 1 104 ? 5.469 5.550 -7.104 1.00 89.50 104 ASP A C 1
ATOM 833 O O . ASP A 1 104 ? 6.455 6.287 -7.008 1.00 89.50 104 ASP A O 1
ATOM 837 N N . LYS A 1 105 ? 4.614 5.360 -6.090 1.00 90.12 105 LYS A N 1
ATOM 838 C CA . LYS A 1 105 ? 4.724 6.086 -4.824 1.00 90.12 105 LYS A CA 1
ATOM 839 C C . LYS A 1 105 ? 6.030 5.771 -4.082 1.00 90.12 105 LYS A C 1
ATOM 841 O O . LYS A 1 105 ? 6.637 6.690 -3.539 1.00 90.12 105 LYS A O 1
ATOM 846 N N . LEU A 1 106 ? 6.498 4.519 -4.099 1.00 88.12 106 LEU A N 1
ATOM 847 C CA . LEU A 1 106 ? 7.801 4.128 -3.533 1.00 88.12 106 LEU A CA 1
ATOM 848 C C . LEU A 1 106 ? 8.986 4.726 -4.302 1.00 88.12 106 LEU A C 1
ATOM 850 O O . LEU A 1 106 ? 9.989 5.084 -3.699 1.00 88.12 106 LEU A O 1
ATOM 854 N N . ASN A 1 107 ? 8.861 4.879 -5.619 1.00 87.50 107 ASN A N 1
ATOM 855 C CA . ASN A 1 107 ? 9.879 5.515 -6.457 1.00 87.50 107 ASN A CA 1
ATOM 856 C C . ASN A 1 107 ? 9.821 7.055 -6.425 1.00 87.50 107 ASN A C 1
ATOM 858 O O . ASN A 1 107 ? 10.520 7.703 -7.207 1.00 87.50 107 ASN A O 1
ATOM 862 N N . GLY A 1 108 ? 8.963 7.654 -5.589 1.00 77.06 108 GLY A N 1
ATOM 863 C CA . GLY A 1 108 ? 8.771 9.106 -5.526 1.00 77.06 108 GLY A CA 1
ATOM 864 C C . GLY A 1 108 ? 8.115 9.703 -6.777 1.00 77.06 108 GLY A C 1
ATOM 865 O O . GLY A 1 108 ? 8.202 10.908 -7.008 1.00 77.06 108 GLY A O 1
ATOM 866 N N . ARG A 1 109 ? 7.470 8.877 -7.606 1.00 68.00 109 ARG A N 1
ATOM 867 C CA . ARG A 1 109 ? 6.717 9.314 -8.784 1.00 68.00 109 ARG A CA 1
ATOM 868 C C . ARG A 1 109 ? 5.273 9.541 -8.352 1.00 68.00 109 ARG A C 1
ATOM 870 O O . ARG A 1 109 ? 4.608 8.627 -7.872 1.00 68.00 109 ARG A O 1
ATOM 877 N N . HIS A 1 110 ? 4.782 10.770 -8.473 1.00 55.56 110 HIS A N 1
ATOM 878 C CA . HIS A 1 110 ? 3.361 11.026 -8.263 1.00 55.56 110 HIS A CA 1
ATOM 879 C C . HIS A 1 110 ? 2.561 10.333 -9.370 1.00 55.56 110 HIS A C 1
ATOM 881 O O . HIS A 1 110 ? 2.822 10.560 -10.551 1.00 55.56 110 HIS A O 1
ATOM 887 N N . ALA A 1 111 ? 1.611 9.480 -8.976 1.00 45.78 111 ALA A N 1
ATOM 888 C CA . ALA A 1 111 ? 0.579 8.995 -9.883 1.00 45.78 111 ALA A CA 1
ATOM 889 C C . ALA A 1 111 ? -0.223 10.205 -10.417 1.00 45.78 111 ALA A C 1
ATOM 891 O O . ALA A 1 111 ? -0.445 11.141 -9.639 1.00 45.78 111 ALA A O 1
ATOM 892 N N . PRO A 1 112 ? -0.584 10.225 -11.713 1.00 43.25 112 PRO A N 1
ATOM 893 C CA . PRO A 1 112 ? -1.341 11.318 -12.323 1.00 43.25 112 PRO A CA 1
ATOM 894 C C . PRO A 1 112 ? -2.733 11.513 -11.708 1.00 43.25 112 PRO A C 1
ATOM 896 O O . PRO A 1 112 ? -3.302 10.531 -11.178 1.00 43.25 112 PRO A O 1
#

Sequence (112 aa):
MQHQNIVRLLGYCHEPQKKVIEHSGRYIIVDVVESMLYYEYVPNGNLDSIFSVRETWTDEHIASKHSALLDAGSLQEVRTCIEIGLKCVDVDQNKRPSIVEIVDKLNGRHAP

Radius of gyration: 20.28 Å; chains: 1; bounding box: 32×38×58 Å

Organism: NCBI:txid422564

Foldseek 3Di:
DWAFPDKDFPDKDWDWDWDFDDDPNDTDTDTDIDIDTDIDGDGCPDCVVVVCCVVPDDLVVCCVVCVVCPDPVSSVLVVLVNVLVNQCRDPDPVSHDDPVCNVCSNVVHDDD

pLDDT: mean 79.01, std 12.73, range [43.25, 95.62]